Protein AF-A0A133Q1G0-F1 (afdb_monomer_lite)

pLDDT: mean 88.41, std 8.16, range [52.81, 97.5]

Secondary structure (DSSP, 8-state):
-HHHHHHHHHHHHHHHHHHTTS-SS-TTTT--------------HHHHHHHHH----SHHHHHHHHHHHHHHHH---HHHHTT--GGGEEE-TTS-EEE----S--

Organism: NCBI:txid28128

InterPro domains:
  IPR011010 DNA breaking-rejoining enzyme, catalytic core [SSF56349] (2-106)
  IPR013762 Integrase-like, catalytic domain superfamily [G3DSA:1.10.443.10] (38-106)

Sequence (106 aa):
ATIQVAVIFLRKLIGIGQQKKYIRIDPFADYKAELPHRTRRYLTTEELQRVLQTPIIDKQFERARQLFIFCAFTGLARVDMQRLKPKHITHNADGTEEIRIKRQKT

Foldseek 3Di:
DVVVVVVVVVVVVLVVCVVVVVDVDRPCPVPDDDDPPDPDDDADPVRLVCLVPPDDPDPVVVVVSVLVNVCVVQVADPVQVVVDDPVQWDQDPVRDIDGHGDHPDD

Radius of gyration: 22.92 Å; chains: 1; bounding box: 48×38×57 Å

Structure (mmCIF, N/CA/C/O backbone):
data_AF-A0A133Q1G0-F1
#
_entry.id   AF-A0A133Q1G0-F1
#
loop_
_atom_site.group_PDB
_atom_site.id
_atom_site.type_symbol
_atom_site.label_atom_id
_atom_site.label_alt_id
_atom_site.label_comp_id
_atom_site.label_asym_id
_atom_site.label_entity_id
_atom_site.label_seq_id
_atom_site.pdbx_PDB_ins_code
_atom_site.Cartn_x
_atom_site.Cartn_y
_atom_site.Cartn_z
_atom_site.occupancy
_atom_site.B_iso_or_equiv
_atom_site.auth_seq_id
_atom_site.auth_comp_id
_atom_site.auth_asym_id
_atom_site.auth_atom_id
_atom_site.pdbx_PDB_model_num
ATOM 1 N N . ALA A 1 1 ? 15.856 9.507 -8.232 1.00 59.84 1 ALA A N 1
ATOM 2 C CA . ALA A 1 1 ? 14.791 8.790 -8.975 1.00 59.84 1 ALA A CA 1
ATOM 3 C C . ALA A 1 1 ? 14.807 9.126 -10.470 1.00 59.84 1 ALA A C 1
ATOM 5 O O . ALA A 1 1 ? 14.722 8.212 -11.278 1.00 59.84 1 ALA A O 1
ATOM 6 N N . THR A 1 2 ? 14.979 10.397 -10.843 1.00 74.25 2 THR A N 1
ATOM 7 C CA . THR A 1 2 ? 14.896 10.901 -12.229 1.00 74.25 2 THR A CA 1
ATOM 8 C C . THR A 1 2 ? 15.867 10.237 -13.216 1.00 74.25 2 THR A C 1
ATOM 10 O O . THR A 1 2 ? 15.438 9.811 -14.282 1.00 74.25 2 THR A O 1
ATOM 13 N N . ILE A 1 3 ? 17.141 10.053 -12.842 1.00 76.25 3 ILE A N 1
ATOM 14 C CA . ILE A 1 3 ? 18.156 9.440 -13.724 1.00 76.25 3 ILE A CA 1
ATOM 15 C C . ILE A 1 3 ? 17.829 7.971 -14.022 1.00 76.25 3 ILE A C 1
ATOM 17 O O . ILE A 1 3 ? 17.829 7.559 -15.175 1.00 76.25 3 ILE A O 1
ATOM 21 N N . GLN A 1 4 ? 17.470 7.182 -13.004 1.00 73.06 4 GLN A N 1
ATOM 22 C CA . GLN A 1 4 ? 17.115 5.771 -13.199 1.00 73.06 4 GLN A CA 1
ATOM 23 C C . GLN A 1 4 ? 15.890 5.599 -14.100 1.00 73.06 4 GLN A C 1
ATOM 25 O O . GLN A 1 4 ? 15.877 4.723 -14.958 1.00 73.06 4 GLN A O 1
ATOM 30 N N . VAL A 1 5 ? 14.871 6.444 -13.922 1.00 78.31 5 VAL A N 1
ATOM 31 C CA . VAL A 1 5 ? 13.666 6.415 -14.759 1.00 78.31 5 VAL A CA 1
ATOM 32 C C . VAL A 1 5 ? 14.015 6.746 -16.213 1.00 78.31 5 VAL A C 1
ATOM 34 O O . VAL A 1 5 ? 13.604 6.015 -17.110 1.00 78.31 5 VAL A O 1
ATOM 37 N N . ALA A 1 6 ? 14.831 7.777 -16.451 1.00 83.88 6 ALA A N 1
ATOM 38 C CA . ALA A 1 6 ? 15.296 8.129 -17.793 1.00 83.88 6 ALA A CA 1
ATOM 39 C C . ALA A 1 6 ? 16.107 6.994 -18.448 1.00 83.88 6 ALA A C 1
ATOM 41 O O . ALA A 1 6 ? 15.857 6.646 -19.601 1.00 83.88 6 ALA A O 1
ATOM 42 N N . VAL A 1 7 ? 17.010 6.354 -17.699 1.00 83.88 7 VAL A N 1
ATOM 43 C CA . VAL A 1 7 ? 17.815 5.217 -18.180 1.00 83.88 7 VAL A CA 1
ATOM 44 C C . VAL A 1 7 ? 16.940 4.011 -18.539 1.00 83.88 7 VAL A C 1
ATOM 46 O O . VAL A 1 7 ? 17.203 3.352 -19.543 1.00 83.88 7 VAL A O 1
ATOM 49 N N . ILE A 1 8 ? 15.875 3.733 -17.776 1.00 83.44 8 ILE A N 1
ATOM 50 C CA . ILE A 1 8 ? 14.917 2.659 -18.095 1.00 83.44 8 ILE A CA 1
ATOM 51 C C . ILE A 1 8 ? 14.253 2.910 -19.456 1.00 83.44 8 ILE A C 1
ATOM 53 O O . ILE A 1 8 ? 14.196 2.004 -20.290 1.00 83.44 8 ILE A O 1
ATOM 57 N N . PHE A 1 9 ? 13.772 4.133 -19.702 1.00 87.06 9 PHE A N 1
ATOM 58 C CA . PHE A 1 9 ? 13.152 4.480 -20.983 1.00 87.06 9 PHE A CA 1
ATOM 59 C C . PHE A 1 9 ? 14.151 4.436 -22.139 1.00 87.06 9 PHE A C 1
ATOM 61 O O . PHE A 1 9 ? 13.838 3.883 -23.194 1.00 87.06 9 PHE A O 1
ATOM 68 N N . LEU A 1 10 ? 15.360 4.953 -21.926 1.00 88.75 10 LEU A N 1
ATOM 69 C CA . LEU A 1 10 ? 16.414 4.969 -22.933 1.00 88.75 10 LEU A CA 1
ATOM 70 C C . LEU A 1 10 ? 16.822 3.551 -23.351 1.00 88.75 10 LEU A C 1
ATOM 72 O O . LEU A 1 10 ? 16.834 3.243 -24.540 1.00 88.75 10 LEU A O 1
ATOM 76 N N . ARG A 1 11 ? 17.053 2.652 -22.386 1.00 87.44 11 ARG A N 1
ATOM 77 C CA . ARG A 1 11 ? 17.354 1.235 -22.659 1.00 87.44 11 ARG A CA 1
ATOM 78 C C . ARG A 1 11 ? 16.228 0.541 -23.417 1.00 87.44 11 ARG A C 1
ATOM 80 O O . ARG A 1 11 ? 16.491 -0.242 -24.326 1.00 87.44 11 ARG A O 1
ATOM 87 N N . LYS A 1 12 ? 14.969 0.858 -23.097 1.00 89.25 12 LYS A N 1
ATOM 88 C CA . LYS A 1 12 ? 13.816 0.329 -23.836 1.00 89.25 12 LYS A CA 1
ATOM 89 C C . LYS A 1 12 ? 13.822 0.790 -25.297 1.00 89.25 12 LYS A C 1
ATOM 91 O O . LYS A 1 12 ? 13.591 -0.027 -26.184 1.00 89.25 12 LYS A O 1
ATOM 96 N N . LEU A 1 13 ? 14.108 2.067 -25.555 1.00 92.44 13 LEU A N 1
ATOM 97 C CA . LEU A 1 13 ? 14.217 2.607 -26.916 1.00 92.44 13 LEU A CA 1
ATOM 98 C C . LEU A 1 13 ? 15.374 1.978 -27.697 1.00 92.44 13 LEU A C 1
ATOM 100 O O . LEU A 1 13 ? 15.188 1.613 -28.857 1.00 92.44 13 LEU A O 1
ATOM 104 N N . ILE A 1 14 ? 16.532 1.793 -27.061 1.00 92.00 14 ILE A N 1
ATOM 105 C CA . ILE A 1 14 ? 17.689 1.129 -27.676 1.00 92.00 14 ILE A CA 1
ATOM 106 C C . ILE A 1 14 ? 17.344 -0.312 -28.048 1.00 92.00 14 ILE A C 1
ATOM 108 O O . ILE A 1 14 ? 17.585 -0.710 -29.185 1.00 92.00 14 ILE A O 1
ATOM 112 N N . GLY A 1 15 ? 16.688 -1.056 -27.152 1.00 89.56 15 GLY A N 1
ATOM 113 C CA . GLY A 1 15 ? 16.223 -2.414 -27.441 1.00 89.56 15 GLY A CA 1
ATOM 114 C C . GLY A 1 15 ? 15.269 -2.473 -28.640 1.00 89.56 15 GLY A C 1
ATOM 115 O O . GLY A 1 15 ? 15.417 -3.332 -29.507 1.00 89.56 15 GLY A O 1
ATOM 116 N N . ILE A 1 16 ? 14.340 -1.515 -28.756 1.00 93.62 16 ILE A N 1
ATOM 117 C CA . ILE A 1 16 ? 13.461 -1.393 -29.934 1.00 93.62 16 ILE A CA 1
ATOM 118 C C . ILE A 1 16 ? 14.282 -1.091 -31.201 1.00 93.62 16 ILE A C 1
ATOM 120 O O . ILE A 1 16 ? 14.034 -1.675 -32.257 1.00 93.62 16 ILE A O 1
ATOM 124 N N . GLY A 1 17 ? 15.269 -0.196 -31.113 1.00 93.88 17 GLY A N 1
ATOM 125 C CA . GLY A 1 17 ? 16.155 0.154 -32.226 1.00 93.88 17 GLY A CA 1
ATOM 126 C C . GLY A 1 17 ? 17.018 -1.016 -32.705 1.00 93.88 17 GLY A C 1
ATOM 127 O O . GLY A 1 17 ? 17.202 -1.183 -33.911 1.00 93.88 17 GLY A O 1
ATOM 128 N N . GLN A 1 18 ? 17.487 -1.861 -31.787 1.00 92.50 18 GLN A N 1
ATOM 129 C CA . GLN A 1 18 ? 18.235 -3.079 -32.103 1.00 92.50 18 GLN A CA 1
ATOM 130 C C . GLN A 1 18 ? 17.357 -4.135 -32.776 1.00 92.50 18 GLN A C 1
ATOM 132 O O . GLN A 1 18 ? 17.748 -4.693 -33.799 1.00 92.50 18 GLN A O 1
ATOM 137 N N . GLN A 1 19 ? 16.134 -4.352 -32.277 1.00 93.12 19 GLN A N 1
ATOM 138 C CA . GLN A 1 19 ? 15.169 -5.261 -32.912 1.00 93.12 19 GLN A CA 1
ATOM 139 C C . GLN A 1 19 ? 14.851 -4.846 -34.353 1.00 93.12 19 GLN A C 1
ATOM 141 O O . GLN A 1 19 ? 14.765 -5.689 -35.244 1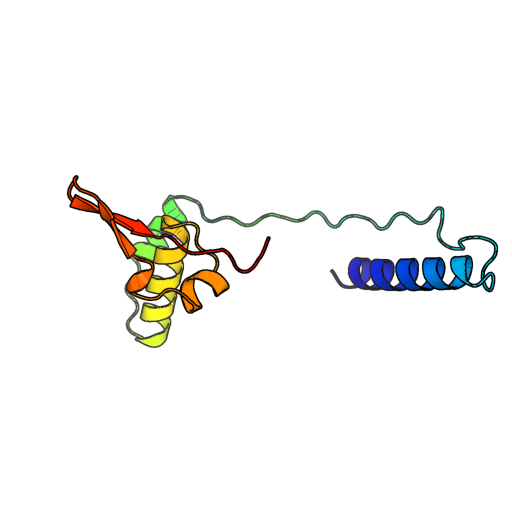.00 93.12 19 GLN A O 1
ATOM 146 N N . LYS A 1 20 ? 14.729 -3.536 -34.600 1.00 94.62 20 LYS A N 1
ATOM 147 C CA . LYS A 1 20 ? 14.509 -2.971 -35.940 1.00 94.62 20 LYS A CA 1
ATOM 148 C C . LYS A 1 20 ? 15.784 -2.840 -36.782 1.00 94.62 20 LYS A C 1
ATOM 150 O O . LYS A 1 20 ? 15.710 -2.352 -37.904 1.00 94.62 20 LYS A O 1
ATOM 155 N N . LYS A 1 21 ? 16.943 -3.268 -36.266 1.00 92.56 21 LYS A N 1
ATOM 156 C CA . LYS A 1 21 ? 18.266 -3.163 -36.909 1.00 92.56 21 LYS A CA 1
ATOM 157 C C . LYS A 1 21 ? 18.712 -1.728 -37.242 1.00 92.56 21 LYS A C 1
ATOM 159 O O . LYS A 1 21 ? 19.639 -1.550 -38.029 1.00 92.56 21 LYS A O 1
ATOM 164 N N . TYR A 1 22 ? 18.106 -0.709 -36.629 1.00 94.00 22 TYR A N 1
ATOM 165 C CA . TYR A 1 22 ? 18.570 0.682 -36.725 1.00 94.00 22 TYR A CA 1
ATOM 166 C C . TYR A 1 22 ? 19.833 0.917 -35.897 1.00 94.00 22 TYR A C 1
ATOM 168 O O . TYR A 1 22 ? 20.675 1.733 -36.257 1.00 94.00 22 TYR A O 1
ATOM 176 N N . ILE A 1 23 ? 19.971 0.178 -34.797 1.00 88.94 23 ILE A N 1
ATOM 177 C CA . ILE A 1 23 ? 21.130 0.215 -33.910 1.00 88.94 23 ILE A CA 1
ATOM 178 C C . ILE A 1 23 ? 21.781 -1.165 -33.954 1.00 88.94 23 ILE A C 1
ATOM 180 O O . ILE A 1 23 ? 21.123 -2.166 -33.686 1.00 88.94 23 ILE A O 1
ATOM 184 N N . ARG A 1 24 ? 23.067 -1.234 -34.309 1.00 88.12 24 ARG A N 1
ATOM 185 C CA . ARG A 1 24 ? 23.812 -2.507 -34.370 1.00 88.12 24 ARG A CA 1
ATOM 186 C C . ARG A 1 24 ? 24.490 -2.861 -33.049 1.00 88.12 24 ARG A C 1
ATOM 188 O O . ARG A 1 24 ? 24.579 -4.032 -32.710 1.00 88.12 24 ARG A O 1
ATOM 195 N N . ILE A 1 25 ? 24.956 -1.851 -32.320 1.00 86.94 25 ILE A N 1
ATOM 196 C CA . ILE A 1 25 ? 25.728 -1.988 -31.081 1.00 86.94 25 ILE A CA 1
ATOM 197 C C . ILE A 1 25 ? 25.042 -1.128 -30.023 1.00 86.94 25 ILE A C 1
ATOM 199 O O . ILE A 1 25 ? 24.679 0.007 -30.325 1.00 86.94 25 ILE A O 1
ATOM 203 N N . ASP A 1 26 ? 24.828 -1.667 -28.821 1.00 85.06 26 ASP A N 1
ATOM 204 C CA . ASP A 1 26 ? 24.261 -0.901 -27.704 1.00 85.06 26 ASP A CA 1
ATOM 205 C C . ASP A 1 26 ? 25.283 0.153 -27.229 1.00 85.06 26 ASP A C 1
ATOM 207 O O . ASP A 1 26 ? 26.331 -0.226 -26.702 1.00 85.06 26 ASP A O 1
ATOM 211 N N . PRO A 1 27 ? 25.005 1.462 -27.387 1.00 84.81 27 PRO A N 1
ATOM 212 C CA . PRO A 1 27 ? 25.939 2.514 -26.994 1.00 84.81 27 PRO A CA 1
ATOM 213 C C . PRO A 1 27 ? 26.067 2.687 -25.471 1.00 84.81 27 PRO A C 1
ATOM 215 O O . PRO A 1 27 ? 26.911 3.456 -25.018 1.00 84.81 27 PRO A O 1
ATOM 218 N N . PHE A 1 28 ? 25.249 1.994 -24.672 1.00 82.50 28 PHE A N 1
ATOM 219 C CA . PHE A 1 28 ? 25.251 2.064 -23.208 1.00 82.50 28 PHE A CA 1
ATOM 220 C C . PHE A 1 28 ? 25.472 0.695 -22.550 1.00 82.50 28 PHE A C 1
ATOM 222 O O . PHE A 1 28 ? 25.154 0.540 -21.367 1.00 82.50 28 PHE A O 1
ATOM 229 N N . ALA A 1 29 ? 26.027 -0.279 -23.283 1.00 83.12 29 ALA A N 1
ATOM 230 C CA . ALA A 1 29 ? 26.284 -1.632 -22.781 1.00 83.12 29 ALA A CA 1
ATOM 231 C C . ALA A 1 29 ? 27.085 -1.633 -21.463 1.00 83.12 29 ALA A C 1
ATOM 233 O O . ALA A 1 29 ? 26.740 -2.348 -20.521 1.00 83.12 29 ALA A O 1
ATOM 234 N N . ASP A 1 30 ? 28.095 -0.765 -21.370 1.00 84.25 30 ASP A N 1
ATOM 235 C CA . ASP A 1 30 ? 28.981 -0.667 -20.204 1.00 84.25 30 ASP A CA 1
ATOM 236 C C . ASP A 1 30 ? 28.470 0.298 -19.125 1.00 84.25 30 ASP A C 1
ATOM 238 O O . ASP A 1 30 ? 28.984 0.331 -18.003 1.00 84.25 30 ASP A O 1
ATOM 242 N N . TYR A 1 31 ? 27.431 1.082 -19.422 1.00 83.88 31 TYR A N 1
ATOM 243 C CA . TYR A 1 31 ? 26.889 2.035 -18.465 1.00 83.88 31 TYR A CA 1
ATOM 244 C C . TYR A 1 31 ? 26.070 1.317 -17.389 1.00 83.88 31 TYR A C 1
ATOM 246 O O . TYR A 1 31 ? 24.993 0.764 -17.643 1.00 83.88 31 TYR A O 1
ATOM 254 N N . LYS A 1 32 ? 26.538 1.397 -16.142 1.00 77.44 32 LYS A N 1
ATOM 255 C CA . LYS A 1 32 ? 25.811 0.935 -14.956 1.00 77.44 32 LYS A CA 1
ATOM 256 C C . LYS A 1 32 ? 25.301 2.145 -14.188 1.00 77.44 32 LYS A C 1
ATOM 258 O O . LYS A 1 32 ? 26.075 2.872 -13.578 1.00 77.44 32 LYS A O 1
ATOM 263 N N . ALA A 1 33 ? 23.986 2.355 -14.213 1.00 76.31 33 ALA A N 1
ATOM 264 C CA . ALA A 1 33 ? 23.368 3.371 -13.374 1.00 76.31 33 ALA A CA 1
ATOM 265 C C . ALA A 1 33 ? 23.605 3.023 -11.900 1.00 76.31 33 ALA A C 1
ATOM 267 O O . ALA A 1 33 ? 23.250 1.925 -11.461 1.00 76.31 33 ALA A O 1
ATOM 268 N N . GLU A 1 34 ? 24.154 3.962 -11.135 1.00 77.50 34 GLU A N 1
ATOM 269 C CA . GLU A 1 34 ? 24.260 3.807 -9.690 1.00 77.50 34 GLU A CA 1
ATOM 270 C C . GLU A 1 34 ? 22.866 3.615 -9.089 1.00 77.50 34 GLU A C 1
ATOM 272 O O . GLU A 1 34 ? 21.907 4.338 -9.402 1.00 77.50 34 GLU A O 1
ATOM 277 N N . LEU A 1 35 ? 22.730 2.601 -8.234 1.00 72.31 35 LEU A N 1
ATOM 278 C CA . LEU A 1 35 ? 21.529 2.458 -7.432 1.00 72.31 35 LEU A CA 1
ATOM 279 C C . LEU A 1 35 ? 21.633 3.444 -6.271 1.00 72.31 35 LEU A C 1
ATOM 281 O O . LEU A 1 35 ? 22.492 3.261 -5.409 1.00 72.31 35 LEU A O 1
ATOM 285 N N . PRO A 1 36 ? 20.771 4.477 -6.212 1.00 74.50 36 PRO A N 1
ATOM 286 C CA . PRO A 1 36 ? 20.769 5.364 -5.071 1.00 74.50 36 PRO A CA 1
ATOM 287 C C . PRO A 1 36 ? 20.437 4.526 -3.842 1.00 74.50 36 PRO A C 1
ATOM 289 O O . PRO A 1 36 ? 19.510 3.706 -3.871 1.00 74.50 36 PRO A O 1
ATOM 292 N N . HIS A 1 37 ? 21.187 4.742 -2.766 1.00 76.44 37 HIS A N 1
ATOM 293 C CA . HIS A 1 37 ? 20.946 4.067 -1.504 1.00 76.44 37 HIS A CA 1
ATOM 294 C C . HIS A 1 37 ? 19.540 4.442 -1.019 1.00 76.44 37 HIS A C 1
ATOM 296 O O . HIS A 1 37 ? 19.269 5.581 -0.635 1.00 76.44 37 HIS A O 1
ATOM 302 N N . ARG A 1 38 ? 18.592 3.505 -1.122 1.00 70.62 38 ARG A N 1
ATOM 303 C CA . ARG A 1 38 ? 17.219 3.737 -0.674 1.00 70.62 38 ARG A CA 1
ATOM 304 C C . ARG A 1 38 ? 17.169 3.501 0.823 1.00 70.62 38 ARG A C 1
ATOM 306 O O . ARG A 1 38 ? 17.127 2.360 1.270 1.00 70.62 38 ARG A O 1
ATOM 313 N N . THR A 1 39 ? 17.108 4.579 1.593 1.00 78.38 39 THR A N 1
ATOM 314 C CA . THR A 1 39 ? 16.740 4.492 3.004 1.00 78.38 39 THR A CA 1
ATOM 315 C C . THR A 1 39 ? 15.262 4.121 3.090 1.00 78.38 39 THR A C 1
ATOM 317 O O . THR A 1 39 ? 14.365 4.916 2.799 1.00 78.38 39 THR A O 1
ATOM 320 N N . ARG A 1 40 ? 14.987 2.857 3.422 1.00 70.75 40 ARG A N 1
ATOM 321 C CA . ARG A 1 40 ? 13.619 2.391 3.642 1.00 70.75 40 ARG A CA 1
ATOM 322 C C . ARG A 1 40 ? 13.165 2.929 4.993 1.00 70.75 40 ARG A C 1
ATOM 324 O O . ARG A 1 40 ? 13.564 2.414 6.029 1.00 70.75 40 ARG A O 1
ATOM 331 N N . ARG A 1 41 ? 12.360 3.990 4.975 1.00 81.38 41 ARG A N 1
ATOM 332 C CA . ARG A 1 41 ? 11.694 4.485 6.182 1.00 81.38 41 ARG A CA 1
ATOM 333 C C . ARG A 1 41 ? 10.549 3.536 6.520 1.00 81.38 41 ARG A C 1
ATOM 335 O O . ARG A 1 41 ? 9.738 3.217 5.651 1.00 81.38 41 ARG A O 1
ATOM 342 N N . TYR A 1 42 ? 10.520 3.073 7.757 1.00 87.38 42 TYR A N 1
ATOM 343 C CA . TYR A 1 42 ? 9.431 2.302 8.340 1.00 87.38 42 TYR A CA 1
ATOM 344 C C . TYR A 1 42 ? 9.064 2.952 9.669 1.00 87.38 42 TYR A C 1
ATOM 346 O O . TYR A 1 42 ? 9.873 3.696 10.217 1.00 87.38 42 TYR A O 1
ATOM 354 N N . LEU A 1 43 ? 7.845 2.703 10.142 1.00 90.50 43 LEU A N 1
ATOM 355 C CA . LEU A 1 43 ? 7.459 3.115 11.485 1.00 90.50 43 LEU A CA 1
ATOM 356 C C . LEU A 1 43 ? 7.901 2.042 12.471 1.00 90.50 43 LEU A C 1
ATOM 358 O O . LEU A 1 43 ? 7.634 0.859 12.237 1.00 90.50 43 LEU A O 1
ATOM 362 N N . THR A 1 44 ? 8.545 2.445 13.560 1.00 93.81 44 THR A N 1
ATOM 363 C CA . THR A 1 44 ? 8.733 1.556 14.710 1.00 93.81 44 THR A CA 1
ATOM 364 C C . THR A 1 44 ? 7.401 1.311 15.421 1.00 93.81 44 THR A C 1
ATOM 366 O O . THR A 1 44 ? 6.407 2.011 15.193 1.00 93.81 44 THR A O 1
ATOM 369 N N . THR A 1 45 ? 7.359 0.318 16.306 1.00 92.50 45 THR A N 1
ATOM 370 C CA . THR A 1 45 ? 6.164 0.029 17.110 1.00 92.50 45 THR A CA 1
ATOM 371 C C . THR A 1 45 ? 5.760 1.240 17.955 1.00 92.50 45 THR A C 1
ATOM 373 O O . THR A 1 45 ? 4.582 1.585 18.023 1.00 92.50 45 THR A O 1
ATOM 376 N N . GLU A 1 46 ? 6.736 1.948 18.525 1.00 95.25 46 GLU A N 1
ATOM 377 C CA . GLU A 1 46 ? 6.519 3.150 19.334 1.00 95.25 46 GLU A CA 1
ATOM 378 C C . GLU A 1 46 ? 5.994 4.313 18.481 1.00 95.25 46 GLU A C 1
ATOM 380 O O . GLU A 1 46 ? 5.147 5.093 18.917 1.00 95.25 46 GLU A O 1
ATOM 385 N N . GLU A 1 47 ? 6.475 4.448 17.244 1.00 94.31 47 GLU A N 1
ATOM 386 C CA . GLU A 1 47 ? 5.960 5.429 16.285 1.00 94.31 47 GLU A CA 1
ATOM 387 C C . GLU A 1 47 ? 4.518 5.129 15.874 1.00 94.31 47 GLU A C 1
ATOM 389 O O . GLU A 1 47 ? 3.684 6.036 15.860 1.00 94.31 47 GLU A O 1
ATOM 394 N N . LEU A 1 48 ? 4.197 3.863 15.597 1.00 94.38 48 LEU A N 1
ATOM 395 C CA . LEU A 1 48 ? 2.833 3.447 15.278 1.00 94.38 48 LEU A CA 1
ATOM 396 C C . LEU A 1 48 ? 1.885 3.691 16.459 1.00 94.38 48 LEU A C 1
ATOM 398 O O . LEU A 1 48 ? 0.782 4.206 16.270 1.00 94.38 48 LEU A O 1
ATOM 402 N N . GLN A 1 49 ? 2.325 3.382 17.679 1.00 94.75 49 GLN A N 1
ATOM 403 C CA . GLN A 1 49 ? 1.554 3.636 18.891 1.00 94.75 49 GLN A CA 1
ATOM 404 C C . GLN A 1 49 ? 1.311 5.135 19.106 1.00 94.75 49 GLN A C 1
ATOM 406 O O . GLN A 1 49 ? 0.193 5.533 19.438 1.00 94.75 49 GLN A O 1
ATOM 411 N N . ARG A 1 50 ? 2.308 5.988 18.838 1.00 95.69 50 ARG A N 1
ATOM 412 C CA . ARG A 1 50 ? 2.118 7.446 18.857 1.00 95.69 50 ARG A CA 1
ATOM 413 C C . ARG A 1 50 ? 1.057 7.891 17.855 1.00 95.69 50 ARG A C 1
ATOM 415 O O . ARG A 1 50 ? 0.187 8.681 18.218 1.00 95.69 50 ARG A O 1
ATOM 422 N N . VAL A 1 51 ? 1.066 7.363 16.629 1.00 94.81 51 VAL A N 1
ATOM 423 C CA . VAL A 1 51 ? 0.016 7.659 15.637 1.00 94.81 51 VAL A CA 1
ATOM 424 C C . VAL A 1 51 ? -1.360 7.231 16.159 1.00 94.81 51 VAL A C 1
ATOM 426 O O . VAL A 1 51 ? -2.302 8.014 16.084 1.00 94.81 51 VAL A O 1
ATOM 429 N N . LEU A 1 52 ? -1.478 6.041 16.754 1.00 93.44 52 LEU A N 1
ATOM 430 C CA . LEU A 1 52 ? -2.730 5.526 17.328 1.00 93.44 52 LEU A CA 1
ATOM 431 C C . LEU A 1 52 ? -3.297 6.429 18.441 1.00 93.44 52 LEU A C 1
ATOM 433 O O . LEU A 1 52 ? -4.508 6.619 18.529 1.00 93.44 52 LEU A O 1
ATOM 437 N N . GLN A 1 53 ? -2.434 6.996 19.285 1.00 93.81 53 GLN A N 1
ATOM 438 C CA . GLN A 1 53 ? -2.839 7.730 20.490 1.00 93.81 53 GLN A CA 1
ATOM 439 C C . GLN A 1 53 ? -2.972 9.245 20.289 1.00 93.81 53 GLN A C 1
ATOM 441 O O . GLN A 1 53 ? -3.637 9.904 21.083 1.00 93.81 53 GLN A O 1
ATOM 446 N N . THR A 1 54 ? -2.362 9.811 19.244 1.00 94.06 54 THR A N 1
ATOM 447 C CA . THR A 1 54 ? -2.354 11.267 19.031 1.00 94.06 54 THR A CA 1
ATOM 448 C C . THR A 1 54 ? -3.766 11.786 18.730 1.00 94.06 54 THR A C 1
ATOM 450 O O . THR A 1 54 ? -4.326 11.400 17.703 1.00 94.06 54 THR A O 1
ATOM 453 N N . PRO A 1 55 ? -4.348 12.673 19.559 1.00 93.06 55 PRO A N 1
ATOM 454 C CA . PRO A 1 55 ? -5.672 13.223 19.295 1.00 93.06 55 PRO A CA 1
ATOM 455 C C . PRO A 1 55 ? -5.632 14.169 18.088 1.00 93.06 55 PRO A C 1
ATOM 457 O O . PRO A 1 55 ? -4.813 15.086 18.036 1.00 93.06 55 PRO A O 1
ATOM 460 N N . ILE A 1 56 ? -6.535 13.967 17.125 1.00 95.25 56 ILE A N 1
ATOM 461 C CA . ILE A 1 56 ? -6.685 14.829 15.949 1.00 95.25 56 ILE A CA 1
ATOM 462 C C . ILE A 1 56 ? -8.080 15.454 15.968 1.00 95.25 56 ILE A C 1
ATOM 464 O O . ILE A 1 56 ? -9.088 14.756 15.920 1.00 95.25 56 ILE A O 1
ATOM 468 N N . ILE A 1 57 ? -8.131 16.787 16.037 1.00 95.56 57 ILE A N 1
ATOM 469 C CA . ILE A 1 57 ? -9.390 17.551 16.094 1.00 95.56 57 ILE A CA 1
ATOM 470 C C . ILE A 1 57 ? -10.057 17.608 14.712 1.00 95.56 57 ILE A C 1
ATOM 472 O O . ILE A 1 57 ? -11.280 17.540 14.590 1.00 95.56 57 ILE A O 1
ATOM 476 N N . ASP A 1 58 ? -9.252 17.735 13.659 1.00 97.50 58 ASP A N 1
ATOM 477 C CA . ASP A 1 58 ? -9.754 17.811 12.294 1.00 97.50 58 ASP A CA 1
ATOM 478 C C . ASP A 1 58 ? -10.288 16.455 11.809 1.00 97.50 58 ASP A C 1
ATOM 480 O O . ASP A 1 58 ? -9.594 15.435 11.812 1.00 97.50 58 ASP A O 1
ATOM 484 N N . LYS A 1 59 ? -11.532 16.454 11.328 1.00 95.94 59 LYS A N 1
ATOM 485 C CA . LYS A 1 59 ? -12.237 15.231 10.920 1.00 95.94 59 LYS A CA 1
ATOM 486 C C . LYS A 1 59 ? -11.597 14.536 9.717 1.00 95.94 59 LYS A C 1
ATOM 488 O O . LYS A 1 59 ? -11.702 13.314 9.600 1.00 95.94 59 LYS A O 1
ATOM 493 N N . GLN A 1 60 ? -10.984 15.279 8.795 1.00 96.12 60 GLN A N 1
ATOM 494 C CA . GLN A 1 60 ? -10.374 14.688 7.604 1.00 96.12 60 GLN A CA 1
ATOM 495 C C . GLN A 1 60 ? -9.060 14.000 7.962 1.00 96.12 60 GLN A C 1
ATOM 497 O O . GLN A 1 60 ? -8.829 12.863 7.541 1.00 96.12 60 GLN A O 1
ATOM 502 N N . PHE A 1 61 ? -8.235 14.650 8.782 1.00 95.62 61 PHE A N 1
ATOM 503 C CA . PHE A 1 61 ? -7.001 14.064 9.291 1.00 95.62 61 PHE A CA 1
ATOM 504 C C . PHE A 1 61 ? -7.273 12.875 10.216 1.00 95.62 61 PHE A C 1
ATOM 506 O O . PHE A 1 61 ? -6.587 11.858 10.108 1.00 95.62 61 PHE A O 1
ATOM 513 N N . GLU A 1 62 ? -8.320 12.935 11.040 1.00 96.44 62 GLU A N 1
ATOM 514 C CA . GLU A 1 62 ? -8.739 11.805 11.870 1.00 96.44 62 GLU A CA 1
ATOM 515 C C . GLU A 1 62 ? -9.151 10.601 11.014 1.00 96.44 62 GLU A C 1
ATOM 517 O O . GLU A 1 62 ? -8.706 9.473 11.237 1.00 96.44 62 GLU A O 1
ATOM 522 N N . ARG A 1 63 ? -9.924 10.836 9.950 1.00 94.06 63 ARG A N 1
ATOM 523 C CA . ARG A 1 63 ? -10.281 9.782 8.996 1.00 94.06 63 ARG A CA 1
ATOM 524 C C . ARG A 1 63 ? -9.050 9.210 8.295 1.00 94.06 63 ARG A C 1
ATOM 526 O O . ARG A 1 63 ? -8.946 7.996 8.138 1.00 94.06 63 ARG A O 1
ATOM 533 N N . ALA A 1 64 ? -8.110 10.055 7.875 1.00 94.19 64 ALA A N 1
ATOM 534 C CA . ALA A 1 64 ? -6.865 9.600 7.259 1.00 94.19 64 ALA A CA 1
ATOM 535 C C . ALA A 1 64 ? -6.044 8.721 8.218 1.00 94.19 64 ALA A C 1
ATOM 537 O O . ALA A 1 64 ? -5.534 7.679 7.802 1.00 94.19 64 ALA A O 1
ATOM 538 N N . ARG A 1 65 ? -5.982 9.093 9.502 1.00 95.06 65 ARG A N 1
ATOM 539 C CA . ARG A 1 65 ? -5.338 8.319 10.570 1.00 95.06 65 ARG A CA 1
ATOM 540 C C . ARG A 1 65 ? -5.993 6.951 10.754 1.00 95.06 65 ARG A C 1
ATOM 542 O O . ARG A 1 65 ? -5.295 5.942 10.716 1.00 95.06 65 ARG A O 1
ATOM 549 N N . GLN A 1 66 ? -7.318 6.898 10.870 1.00 94.19 66 GLN A N 1
ATOM 550 C CA . GLN A 1 66 ? -8.061 5.640 10.999 1.00 94.19 66 GLN A CA 1
ATOM 551 C C . GLN A 1 66 ? -7.819 4.706 9.807 1.00 94.19 66 GLN A C 1
ATOM 553 O O . GLN A 1 66 ? -7.540 3.522 9.986 1.00 94.19 66 GLN A O 1
ATOM 558 N N . LEU A 1 67 ? -7.853 5.245 8.585 1.00 94.19 67 LEU A N 1
ATOM 559 C CA . LEU A 1 67 ? -7.580 4.476 7.370 1.00 94.19 67 LEU A CA 1
ATOM 560 C C . LEU A 1 67 ? -6.139 3.960 7.320 1.00 94.19 67 LEU A C 1
ATOM 562 O O . LEU A 1 67 ? -5.908 2.824 6.905 1.00 94.19 67 LEU A O 1
ATOM 566 N N . PHE A 1 68 ? -5.175 4.781 7.738 1.00 94.25 68 PHE A N 1
ATOM 567 C CA . PHE A 1 68 ? -3.774 4.385 7.818 1.00 94.25 68 PHE A CA 1
ATOM 568 C C . PHE A 1 68 ? -3.574 3.239 8.815 1.00 94.25 68 PHE A C 1
ATOM 570 O O . PHE A 1 68 ? -2.977 2.224 8.467 1.00 94.25 68 PHE A O 1
ATOM 577 N N . ILE A 1 69 ? -4.133 3.375 10.019 1.00 94.75 69 ILE A N 1
ATOM 578 C CA . ILE A 1 69 ? -4.057 2.374 11.088 1.00 94.75 69 ILE A C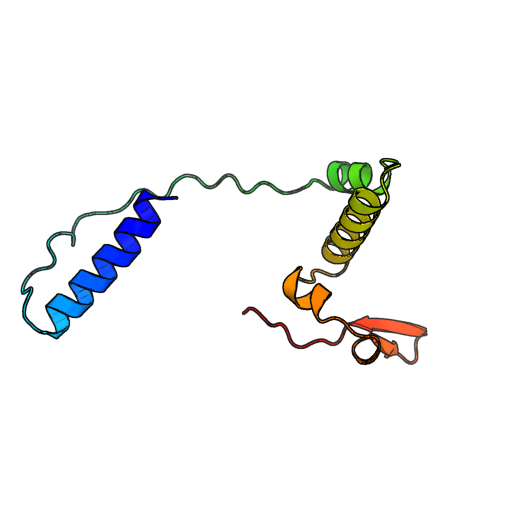A 1
ATOM 579 C C . ILE A 1 69 ? -4.710 1.061 10.649 1.00 94.75 69 ILE A C 1
ATOM 581 O O . ILE A 1 69 ? -4.112 -0.003 10.787 1.00 94.75 69 ILE A O 1
ATOM 585 N N . PHE A 1 70 ? -5.894 1.130 10.040 1.00 93.56 70 PHE A N 1
ATOM 586 C CA . PHE A 1 70 ? -6.557 -0.040 9.474 1.00 93.56 70 PHE A CA 1
ATOM 587 C C . PHE A 1 70 ? -5.665 -0.765 8.456 1.00 93.56 70 PHE A C 1
ATOM 589 O O . PHE A 1 70 ? -5.533 -1.987 8.504 1.00 93.56 70 PHE A O 1
ATOM 596 N N . CYS A 1 71 ? -5.001 -0.029 7.558 1.00 93.44 71 CYS A N 1
ATOM 597 C CA . CYS A 1 71 ? -4.070 -0.619 6.591 1.00 93.44 71 CYS A CA 1
ATOM 598 C C . CYS A 1 71 ? -2.822 -1.212 7.267 1.00 93.44 71 CYS A C 1
ATOM 600 O O . CYS A 1 71 ? -2.341 -2.255 6.827 1.00 93.44 71 CYS A O 1
ATOM 602 N N . ALA A 1 72 ? -2.310 -0.586 8.332 1.00 92.94 72 ALA A N 1
ATOM 603 C CA . ALA A 1 72 ? -1.160 -1.085 9.085 1.00 92.94 72 ALA A CA 1
ATOM 604 C C . ALA A 1 72 ? -1.456 -2.429 9.773 1.00 92.94 72 ALA A C 1
ATOM 606 O O . ALA A 1 72 ? -0.613 -3.320 9.738 1.00 92.94 72 ALA A O 1
ATOM 607 N N . PHE A 1 73 ? -2.660 -2.601 10.331 1.00 91.56 73 PHE A N 1
ATOM 608 C CA . PHE A 1 73 ? -3.063 -3.847 10.994 1.00 91.56 73 PHE A CA 1
ATOM 609 C C . PHE A 1 73 ? -3.511 -4.949 10.028 1.00 91.56 73 PHE A C 1
ATOM 611 O O . PHE A 1 73 ? -3.250 -6.122 10.274 1.00 91.56 73 PHE A O 1
ATOM 618 N N . THR A 1 74 ? -4.172 -4.597 8.924 1.00 91.69 74 THR A N 1
ATOM 619 C CA . THR A 1 74 ? -4.699 -5.590 7.964 1.00 91.69 74 THR A CA 1
ATOM 620 C C . THR A 1 74 ? -3.719 -5.944 6.845 1.00 91.69 74 THR A C 1
ATOM 622 O O . THR A 1 74 ? -3.940 -6.905 6.111 1.00 91.69 74 THR A O 1
ATOM 625 N N . GLY A 1 75 ? -2.663 -5.149 6.642 1.00 90.31 75 GLY A N 1
ATOM 626 C CA . GLY A 1 75 ? -1.743 -5.302 5.510 1.00 90.31 75 GLY A CA 1
ATOM 627 C C . GLY A 1 75 ? -2.367 -4.977 4.143 1.00 90.31 75 GLY A C 1
AT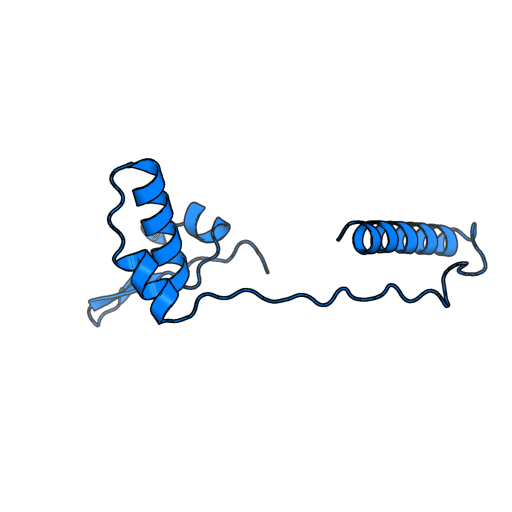OM 628 O O . GLY A 1 75 ? -1.772 -5.267 3.093 1.00 90.31 75 GLY A O 1
ATOM 629 N N . LEU A 1 76 ? -3.566 -4.385 4.123 1.00 91.75 76 LEU A N 1
ATOM 630 C CA . LEU A 1 76 ? -4.239 -3.974 2.896 1.00 91.75 76 LEU A CA 1
ATOM 631 C C . LEU A 1 76 ? -3.565 -2.742 2.295 1.00 91.75 76 LEU A C 1
ATOM 633 O O . LEU A 1 76 ? -3.265 -1.760 2.973 1.00 91.75 76 LEU A O 1
ATOM 637 N N . ALA A 1 77 ? -3.364 -2.767 0.978 1.00 91.00 77 ALA A N 1
ATOM 638 C CA . ALA A 1 77 ? -2.921 -1.578 0.270 1.00 91.00 77 ALA A CA 1
ATOM 639 C C . ALA A 1 77 ? -4.075 -0.570 0.188 1.00 91.00 77 ALA A C 1
ATOM 641 O O . ALA 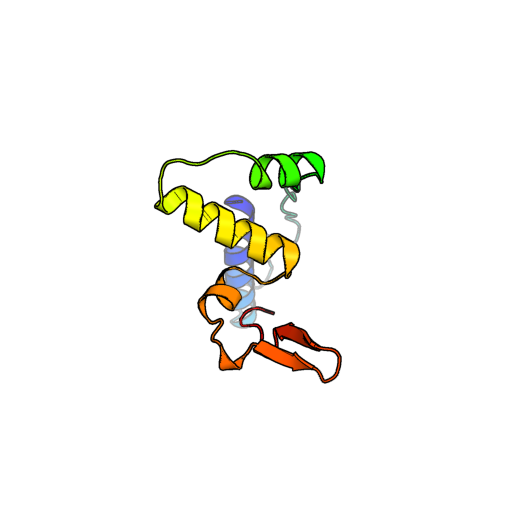A 1 77 ? -5.237 -0.958 0.064 1.00 91.00 77 ALA A O 1
ATOM 642 N N . ARG A 1 78 ? -3.761 0.734 0.141 1.00 89.69 78 ARG A N 1
ATOM 643 C CA . ARG A 1 78 ? -4.766 1.808 -0.009 1.00 89.69 78 ARG A CA 1
ATOM 644 C C . ARG A 1 78 ? -5.764 1.534 -1.141 1.00 89.69 78 ARG A C 1
ATOM 646 O O . ARG A 1 78 ? -6.949 1.795 -0.985 1.00 89.69 78 ARG A O 1
ATOM 653 N N . VAL A 1 79 ? -5.283 1.018 -2.275 1.00 90.69 79 VAL A N 1
ATOM 654 C CA . VAL A 1 79 ? -6.119 0.704 -3.448 1.00 90.69 79 VAL A CA 1
ATOM 655 C C . VAL A 1 79 ? -7.101 -0.443 -3.191 1.00 90.69 79 VAL A C 1
ATOM 657 O O . VAL A 1 79 ? -8.233 -0.385 -3.661 1.00 90.69 79 VAL A O 1
ATOM 660 N N . ASP A 1 80 ? -6.697 -1.443 -2.404 1.00 91.12 80 ASP A N 1
ATOM 661 C CA . ASP A 1 80 ? -7.545 -2.578 -2.033 1.00 91.12 80 ASP A CA 1
ATOM 662 C C . ASP A 1 80 ? -8.574 -2.141 -0.980 1.00 91.12 80 ASP A C 1
ATOM 664 O O . ASP A 1 80 ? -9.760 -2.442 -1.104 1.00 91.12 80 ASP A O 1
ATOM 668 N N . MET A 1 81 ? -8.147 -1.340 0.003 1.00 91.50 81 MET A N 1
ATOM 669 C CA . MET A 1 81 ? -9.024 -0.763 1.026 1.00 91.50 81 MET A CA 1
ATOM 670 C C . MET A 1 81 ? -10.112 0.133 0.415 1.00 91.50 81 MET A C 1
ATOM 672 O O . MET A 1 81 ? -11.274 0.025 0.793 1.00 91.50 81 MET A O 1
ATOM 676 N N . GLN A 1 82 ? -9.789 0.940 -0.602 1.00 90.62 82 GLN A N 1
ATOM 677 C CA . GLN A 1 82 ? -10.786 1.755 -1.314 1.00 90.62 82 GLN A CA 1
ATOM 678 C C . GLN A 1 82 ? -11.871 0.930 -2.023 1.00 90.62 82 GLN A C 1
ATOM 680 O O . GLN A 1 82 ? -12.953 1.444 -2.301 1.00 90.62 82 GLN A O 1
ATOM 685 N N . ARG A 1 83 ? -11.590 -0.337 -2.337 1.00 91.44 83 ARG A N 1
ATOM 686 C CA . ARG A 1 83 ? -12.528 -1.269 -2.978 1.00 91.44 83 ARG A CA 1
ATOM 687 C C . ARG A 1 83 ? -13.205 -2.201 -1.980 1.00 91.44 83 ARG A C 1
ATOM 689 O O . ARG A 1 83 ? -14.040 -3.014 -2.389 1.00 91.44 83 ARG A O 1
ATOM 696 N N . LEU A 1 84 ? -12.843 -2.111 -0.702 1.00 92.56 84 LEU A N 1
ATOM 697 C CA . LEU A 1 84 ? -13.417 -2.926 0.349 1.00 92.56 84 LEU A CA 1
ATOM 698 C C . LEU A 1 84 ? -14.914 -2.622 0.474 1.00 92.56 84 LEU A C 1
ATOM 700 O O . LEU A 1 84 ? -15.355 -1.477 0.396 1.00 92.56 84 LEU A O 1
ATOM 704 N N . LYS A 1 85 ? -15.707 -3.680 0.612 1.00 93.44 85 LYS A N 1
ATOM 705 C CA . LYS A 1 85 ? -17.163 -3.635 0.734 1.00 93.44 85 LYS A CA 1
ATOM 706 C C . LYS A 1 85 ? -17.558 -4.641 1.813 1.00 93.44 85 LYS A C 1
ATOM 708 O O . LYS A 1 85 ? -16.832 -5.623 1.964 1.00 93.44 85 LYS A O 1
ATOM 713 N N . PRO A 1 86 ? -18.710 -4.473 2.481 1.00 92.06 86 PRO A N 1
ATOM 714 C CA . PRO A 1 86 ? -19.160 -5.406 3.516 1.00 92.06 86 PRO A CA 1
ATOM 715 C C . PRO A 1 86 ? -19.193 -6.871 3.059 1.00 92.06 86 PRO A C 1
ATOM 717 O O . PRO A 1 86 ? -18.795 -7.749 3.802 1.00 92.06 86 PRO A O 1
ATOM 720 N N . LYS A 1 87 ? -19.525 -7.137 1.786 1.00 93.75 87 LYS A N 1
ATOM 721 C CA . LYS A 1 87 ? -19.494 -8.491 1.194 1.00 93.75 87 LYS A CA 1
ATOM 722 C C . LYS A 1 87 ? -18.123 -9.188 1.199 1.00 93.75 87 LYS A C 1
ATOM 724 O O . LYS A 1 87 ? -18.045 -10.368 0.885 1.00 93.75 87 LYS A O 1
ATOM 729 N N . HIS A 1 88 ? -17.041 -8.440 1.412 1.00 93.75 88 HIS A N 1
ATOM 730 C CA . HIS A 1 88 ? -15.688 -8.984 1.511 1.00 93.75 88 HIS A CA 1
ATOM 731 C C . HIS A 1 88 ? -15.338 -9.373 2.953 1.00 93.75 88 HIS A C 1
ATOM 733 O O . HIS A 1 88 ? -14.286 -9.963 3.162 1.00 93.75 88 HIS A O 1
ATOM 739 N N . ILE A 1 89 ? -16.176 -9.037 3.936 1.00 93.69 89 ILE A N 1
ATOM 740 C CA . ILE A 1 89 ? -16.009 -9.432 5.334 1.00 93.69 89 ILE A CA 1
ATOM 741 C C . ILE A 1 89 ? -16.799 -10.726 5.529 1.00 93.69 89 ILE A C 1
ATOM 743 O O . ILE A 1 89 ? -17.991 -10.782 5.234 1.00 93.69 89 ILE A O 1
ATOM 747 N N . THR A 1 90 ? -16.112 -11.787 5.941 1.00 92.75 90 THR A N 1
ATOM 748 C CA . THR A 1 90 ? -16.708 -13.103 6.202 1.00 92.75 90 THR A CA 1
ATOM 749 C C . THR A 1 90 ? -16.665 -13.371 7.697 1.00 92.75 90 THR A C 1
ATOM 751 O O . THR A 1 90 ? -15.617 -13.186 8.311 1.00 92.75 90 THR A O 1
ATOM 754 N N . HIS A 1 91 ? -17.784 -13.815 8.265 1.00 93.75 91 HIS A N 1
ATOM 755 C CA . HIS A 1 91 ? -17.848 -14.266 9.652 1.00 93.75 91 HIS A CA 1
ATOM 756 C C . HIS A 1 91 ? -17.578 -15.768 9.699 1.00 93.75 91 HIS A C 1
ATOM 758 O O . HIS A 1 91 ? -18.237 -16.546 9.004 1.00 93.75 91 HIS A O 1
ATOM 764 N N . ASN A 1 92 ? -16.603 -16.164 10.502 1.00 91.00 92 ASN A N 1
ATOM 765 C CA . ASN A 1 92 ? -16.298 -17.562 10.758 1.00 91.00 92 ASN A CA 1
ATOM 766 C C . ASN A 1 92 ? -17.196 -18.115 11.873 1.00 91.00 92 ASN A C 1
ATOM 768 O O . ASN A 1 92 ? -17.749 -17.364 12.678 1.00 91.00 92 ASN A O 1
ATOM 772 N N . ALA A 1 93 ? -17.299 -19.444 11.951 1.00 89.75 93 ALA A N 1
ATOM 773 C CA . ALA A 1 93 ? -18.058 -20.129 13.002 1.00 89.75 93 ALA A CA 1
ATOM 774 C C . ALA A 1 93 ? -17.542 -19.805 14.418 1.00 89.75 93 ALA A C 1
ATOM 776 O O . ALA A 1 93 ? -18.321 -19.785 15.366 1.00 89.75 93 ALA A O 1
ATOM 777 N N . ASP A 1 94 ? -16.256 -19.467 14.534 1.00 90.88 94 ASP A N 1
ATOM 778 C CA . ASP A 1 94 ? -15.593 -19.112 15.794 1.00 90.88 94 ASP A CA 1
ATOM 779 C C . ASP A 1 94 ? -15.862 -17.658 16.238 1.00 90.88 94 ASP A C 1
ATOM 781 O O . ASP A 1 94 ? -15.262 -17.174 17.195 1.00 90.88 94 ASP A O 1
ATOM 785 N N . GLY A 1 95 ? -16.723 -16.919 15.523 1.00 90.44 95 GLY A N 1
ATOM 786 C CA . GLY A 1 95 ? -17.051 -15.518 15.814 1.00 90.44 95 GLY A CA 1
ATOM 787 C C . GLY A 1 95 ? -16.014 -14.500 15.326 1.00 90.44 95 GLY A C 1
ATOM 788 O O . GLY A 1 95 ? -16.165 -13.305 15.568 1.00 90.44 95 GLY A O 1
ATOM 789 N N . THR A 1 96 ? -14.969 -14.948 14.627 1.00 90.75 96 THR A N 1
ATOM 790 C CA . THR A 1 96 ? -13.950 -14.073 14.034 1.00 90.75 96 THR A CA 1
ATOM 791 C C . THR A 1 96 ? -14.394 -13.518 12.680 1.00 90.75 96 THR A C 1
ATOM 793 O O . THR A 1 96 ? -15.172 -14.140 11.954 1.00 90.75 96 THR A O 1
ATOM 796 N N . GLU A 1 97 ? -13.886 -12.335 12.333 1.00 91.62 97 GLU A N 1
ATOM 797 C CA . GLU A 1 97 ? -14.112 -11.696 11.037 1.00 91.62 97 GLU A CA 1
ATOM 798 C C . GLU A 1 97 ? -12.843 -11.727 10.186 1.00 91.62 97 GLU A C 1
ATOM 800 O O . GLU A 1 97 ? -11.757 -11.364 10.637 1.00 91.62 97 GLU A O 1
ATOM 805 N N . GLU A 1 98 ? -12.993 -12.110 8.921 1.00 91.62 98 GLU A N 1
ATOM 806 C CA . GLU A 1 98 ? -11.905 -12.145 7.949 1.00 91.62 98 GLU A CA 1
ATOM 807 C C . GLU A 1 98 ? -12.207 -11.283 6.729 1.00 91.62 98 GLU A C 1
ATOM 809 O O . GLU A 1 98 ? -13.310 -11.304 6.178 1.00 91.62 98 GLU A O 1
ATOM 814 N N . ILE A 1 99 ? -11.183 -10.586 6.231 1.00 93.00 99 ILE A N 1
ATOM 815 C CA . ILE A 1 99 ? -11.273 -9.830 4.982 1.00 93.00 99 ILE A CA 1
ATOM 816 C C . ILE A 1 99 ? -10.824 -10.708 3.809 1.00 93.00 99 ILE A C 1
ATOM 818 O O . ILE A 1 99 ? -9.640 -10.999 3.643 1.00 93.00 99 ILE A O 1
ATOM 822 N N . ARG A 1 100 ? 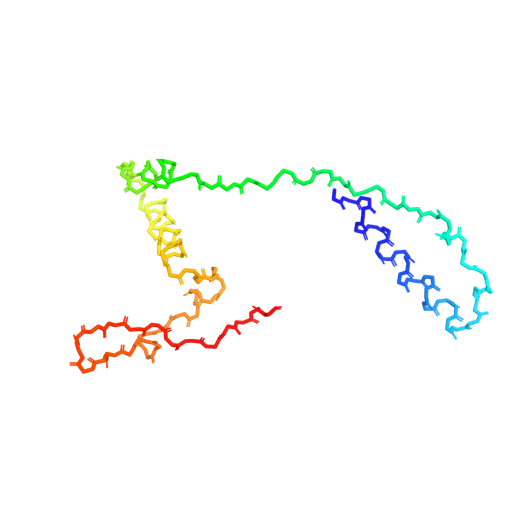-11.768 -11.065 2.934 1.00 91.75 100 ARG A N 1
ATOM 823 C CA . ARG A 1 100 ? -11.550 -11.836 1.703 1.00 91.75 100 ARG A CA 1
ATOM 824 C C . ARG A 1 100 ? -11.776 -10.955 0.473 1.00 91.75 100 ARG A C 1
ATOM 826 O O . ARG A 1 100 ? -12.898 -10.772 0.001 1.00 91.75 100 ARG A O 1
ATOM 833 N N . ILE A 1 101 ? -10.687 -10.408 -0.073 1.00 92.00 101 ILE A N 1
ATOM 834 C CA . ILE A 1 101 ? -10.695 -9.557 -1.274 1.00 92.00 101 ILE A CA 1
ATOM 835 C C . ILE A 1 101 ? -9.578 -9.955 -2.248 1.00 92.00 101 ILE A C 1
ATOM 837 O O . ILE A 1 101 ? -8.458 -10.261 -1.844 1.00 92.00 101 ILE A O 1
ATOM 841 N N . LYS A 1 102 ? -9.865 -9.930 -3.557 1.00 89.88 102 LYS A N 1
ATOM 842 C CA . LYS A 1 102 ? -8.837 -10.103 -4.597 1.00 89.88 102 LYS A CA 1
ATOM 843 C C . LYS A 1 102 ? -8.012 -8.818 -4.720 1.00 89.88 102 LYS A C 1
ATOM 845 O O . LYS A 1 102 ? -8.581 -7.761 -4.997 1.00 89.88 102 LYS A O 1
ATOM 850 N N . ARG A 1 103 ? -6.688 -8.910 -4.535 1.00 86.12 103 ARG A N 1
ATOM 851 C CA . ARG A 1 103 ? -5.776 -7.753 -4.621 1.00 86.12 103 ARG A CA 1
ATOM 852 C C . ARG A 1 103 ? -5.752 -7.175 -6.034 1.00 86.12 103 ARG A C 1
ATOM 854 O O . ARG A 1 103 ? -5.740 -7.920 -7.011 1.00 86.12 103 ARG A O 1
ATOM 861 N N . GLN A 1 104 ? -5.713 -5.849 -6.142 1.00 80.19 104 GLN A N 1
ATOM 862 C CA . GLN A 1 104 ? -5.611 -5.163 -7.432 1.00 80.19 104 GLN A CA 1
ATOM 863 C C . GLN A 1 104 ? -4.175 -5.132 -7.971 1.00 80.19 104 GLN A C 1
ATOM 865 O O . GLN A 1 104 ? -3.980 -5.149 -9.184 1.00 80.19 104 GLN A O 1
ATOM 870 N N . LYS A 1 105 ? -3.178 -5.025 -7.088 1.00 65.25 105 LYS A N 1
ATOM 871 C CA . LYS A 1 105 ? -1.770 -4.903 -7.470 1.00 65.25 105 LYS A CA 1
ATOM 872 C C . LYS A 1 105 ? -0.996 -6.129 -6.986 1.00 65.25 105 LYS A C 1
ATOM 874 O O . LYS A 1 105 ? -0.862 -6.314 -5.778 1.00 65.25 105 LYS A O 1
ATOM 879 N N . THR A 1 106 ? -0.513 -6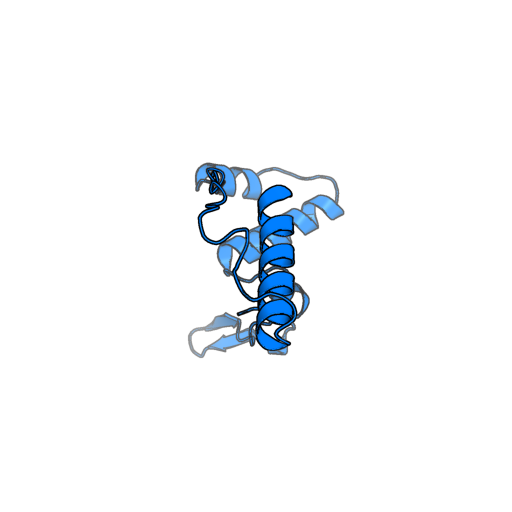.927 -7.932 1.00 52.81 106 THR A N 1
ATOM 880 C CA . THR A 1 106 ? 0.614 -7.862 -7.769 1.00 52.81 106 THR A CA 1
ATOM 881 C C . THR A 1 106 ? 1.913 -7.160 -8.117 1.00 52.81 106 THR A C 1
ATOM 883 O O . THR A 1 106 ? 1.913 -6.416 -9.127 1.00 52.81 106 THR A O 1
#